Protein AF-A0A954VHS3-F1 (afdb_monomer_lite)

Foldseek 3Di:
DDDPVCLQQLNVLCVVQVPDPPVDNVLSVLSSQQSSLCSVPVPDDLVRSDDDPVSSVSVVD

Structure (mmCIF, N/CA/C/O backbone):
data_AF-A0A954VHS3-F1
#
_entry.id   AF-A0A954VHS3-F1
#
loop_
_atom_site.group_PDB
_atom_site.id
_atom_site.type_symbol
_atom_site.label_atom_id
_atom_site.label_alt_id
_atom_site.label_comp_id
_atom_site.label_asym_id
_atom_site.label_entity_id
_atom_site.label_seq_id
_atom_site.pdbx_PDB_ins_code
_atom_site.Cartn_x
_atom_site.Cartn_y
_atom_site.Cartn_z
_atom_site.occupancy
_atom_site.B_iso_or_equiv
_atom_site.auth_seq_id
_atom_site.auth_comp_id
_atom_site.auth_asym_id
_atom_site.auth_atom_id
_atom_site.pdbx_PDB_model_num
ATOM 1 N N . MET A 1 1 ? -3.178 -22.186 -13.514 1.00 65.12 1 MET A N 1
ATOM 2 C CA . MET A 1 1 ? -1.978 -21.539 -14.081 1.00 65.12 1 MET A CA 1
ATOM 3 C C . MET A 1 1 ? -2.281 -20.060 -14.083 1.00 65.12 1 MET A C 1
ATOM 5 O O . MET A 1 1 ? -3.323 -19.723 -14.628 1.00 65.12 1 MET A O 1
ATOM 9 N N . LEU A 1 2 ? -1.476 -19.238 -13.406 1.00 70.56 2 LEU A N 1
ATOM 10 C CA . LEU A 1 2 ? -1.709 -17.794 -13.415 1.00 70.56 2 LEU A CA 1
ATOM 11 C C . LEU A 1 2 ? -1.503 -17.266 -14.840 1.00 70.56 2 LEU A C 1
ATOM 13 O O . LEU A 1 2 ? -0.541 -17.651 -15.509 1.00 70.56 2 LEU A O 1
ATOM 17 N N . SER A 1 3 ? -2.426 -16.440 -15.312 1.00 85.88 3 SER A N 1
ATOM 18 C CA . SER A 1 3 ? -2.290 -15.696 -16.561 1.00 85.88 3 SER A CA 1
ATOM 19 C C . SER A 1 3 ? -1.290 -14.558 -16.364 1.00 85.88 3 SER A C 1
ATOM 21 O O . SER A 1 3 ? -1.241 -13.957 -15.295 1.00 85.88 3 SER A O 1
ATOM 23 N N . PHE A 1 4 ? -0.529 -14.194 -17.401 1.00 84.94 4 PHE A N 1
ATOM 24 C CA . PHE A 1 4 ? 0.363 -13.026 -17.342 1.00 84.94 4 PHE A CA 1
ATOM 25 C C . PHE A 1 4 ? -0.379 -11.732 -16.975 1.00 84.94 4 PHE A C 1
ATOM 27 O O . PHE A 1 4 ? 0.193 -10.867 -16.326 1.00 84.94 4 PHE A O 1
ATOM 34 N N . HIS A 1 5 ? -1.668 -11.635 -17.308 1.00 87.12 5 HIS A N 1
A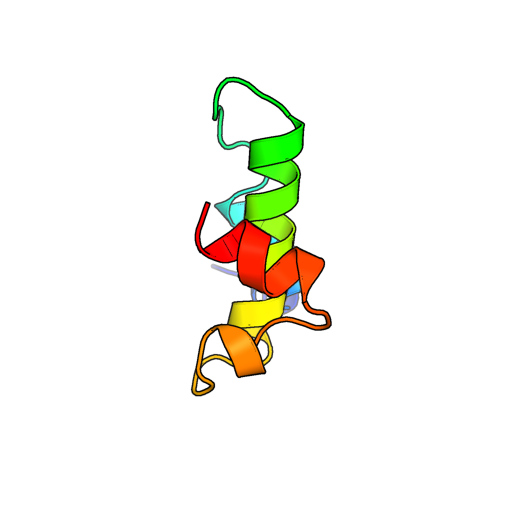TOM 35 C CA . HIS A 1 5 ? -2.517 -10.509 -16.918 1.00 87.12 5 HIS A CA 1
ATOM 36 C C . HIS A 1 5 ? -2.718 -10.399 -15.395 1.00 87.12 5 HIS A C 1
ATOM 38 O O . HIS A 1 5 ? -2.890 -9.306 -14.874 1.00 87.12 5 HIS A O 1
ATOM 44 N N . GLU A 1 6 ? -2.685 -11.512 -14.658 1.00 88.69 6 GLU A N 1
ATOM 45 C CA . GLU A 1 6 ? -2.844 -11.517 -13.194 1.00 88.69 6 GLU A CA 1
ATOM 46 C C . GLU A 1 6 ? -1.586 -11.028 -12.461 1.00 88.69 6 GLU A C 1
ATOM 48 O O . GLU A 1 6 ? -1.629 -10.821 -11.250 1.00 88.69 6 GLU A O 1
ATOM 53 N N . LEU A 1 7 ? -0.476 -10.841 -13.187 1.00 90.19 7 LEU A N 1
ATOM 54 C CA . LEU A 1 7 ? 0.773 -10.279 -12.672 1.00 90.19 7 LEU A CA 1
ATOM 55 C C . LEU A 1 7 ? 0.871 -8.762 -12.866 1.00 90.19 7 LEU A C 1
ATOM 57 O O . LEU A 1 7 ? 1.774 -8.148 -12.303 1.00 90.19 7 LEU A O 1
ATOM 61 N N . GLU A 1 8 ? -0.039 -8.153 -13.632 1.00 96.38 8 GLU A N 1
ATOM 62 C CA . GLU A 1 8 ? -0.119 -6.696 -13.722 1.00 96.38 8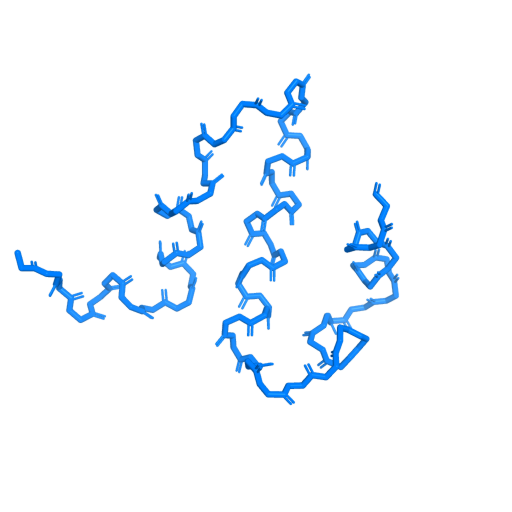 GLU A CA 1
ATOM 63 C C . GLU A 1 8 ? -0.388 -6.127 -12.321 1.00 96.38 8 GLU A C 1
ATOM 65 O O . GLU A 1 8 ? -1.358 -6.559 -11.688 1.00 96.38 8 GLU A O 1
ATOM 70 N N . PRO A 1 9 ? 0.414 -5.171 -11.811 1.00 97.38 9 PRO A N 1
ATOM 71 C CA . PRO A 1 9 ? 0.333 -4.700 -10.426 1.00 97.38 9 PRO A CA 1
ATOM 72 C C . PRO A 1 9 ? -1.080 -4.345 -9.952 1.00 97.38 9 PRO A C 1
ATOM 74 O O . PRO A 1 9 ? -1.458 -4.681 -8.831 1.00 97.38 9 PRO A O 1
ATOM 77 N N . ALA A 1 10 ? -1.885 -3.726 -10.821 1.00 97.56 10 ALA A N 1
ATOM 78 C CA . ALA A 1 10 ? -3.268 -3.354 -10.527 1.00 97.56 10 ALA A CA 1
ATOM 79 C C . ALA A 1 10 ? -4.211 -4.562 -10.410 1.00 97.56 10 ALA A C 1
ATOM 81 O O . ALA A 1 10 ? -5.119 -4.577 -9.582 1.00 97.56 10 ALA A O 1
ATOM 82 N N . VAL A 1 11 ? -4.005 -5.585 -11.239 1.00 97.69 11 VAL A N 1
ATOM 83 C CA . VAL A 1 11 ? -4.807 -6.813 -11.210 1.00 97.69 11 VAL A CA 1
ATOM 84 C C . VAL A 1 11 ? -4.391 -7.655 -10.012 1.00 97.69 11 VAL A C 1
ATOM 86 O O . VAL A 1 11 ? -5.238 -8.115 -9.250 1.00 97.69 11 VAL A O 1
ATOM 89 N N . TRP A 1 12 ? -3.083 -7.802 -9.808 1.00 97.69 12 TRP A N 1
ATOM 90 C CA . TRP A 1 12 ? -2.516 -8.526 -8.684 1.00 97.69 12 TRP A CA 1
ATOM 91 C C . TRP A 1 12 ? -2.968 -7.935 -7.343 1.00 97.69 12 TRP A C 1
ATOM 93 O O . TRP A 1 12 ? -3.419 -8.682 -6.474 1.00 97.69 12 TRP A O 1
ATOM 103 N N . SER A 1 13 ? -2.909 -6.612 -7.168 1.00 98.38 13 SER A N 1
ATOM 104 C CA . SER A 1 13 ? -3.298 -5.969 -5.908 1.00 98.38 13 SER A CA 1
ATOM 105 C C . SER A 1 13 ? -4.778 -6.190 -5.587 1.00 98.38 13 SER A C 1
ATOM 107 O O . SER A 1 13 ? -5.118 -6.548 -4.458 1.00 98.38 13 SER A O 1
ATOM 109 N N . GLN A 1 14 ? -5.655 -6.061 -6.584 1.00 98.19 14 GLN A N 1
ATOM 110 C CA . GLN A 1 14 ? -7.083 -6.305 -6.415 1.00 98.19 14 GLN A CA 1
ATOM 111 C C . GLN A 1 14 ? -7.378 -7.779 -6.113 1.00 98.19 14 GLN A C 1
ATOM 113 O O . GLN A 1 14 ? -8.141 -8.060 -5.193 1.00 98.19 14 GLN A O 1
ATOM 118 N N . LEU A 1 15 ? -6.769 -8.719 -6.843 1.00 97.50 15 LEU A N 1
ATOM 119 C CA . LEU A 1 15 ? -6.991 -10.155 -6.636 1.00 97.50 15 LEU A CA 1
ATOM 120 C C . LEU A 1 15 ? -6.541 -10.628 -5.251 1.00 97.50 15 LEU A C 1
ATOM 122 O O . LEU A 1 15 ? -7.177 -11.501 -4.668 1.00 97.50 15 LEU A O 1
ATOM 126 N N . ASN A 1 16 ? -5.445 -10.077 -4.728 1.00 97.50 16 ASN A N 1
ATOM 127 C CA . AS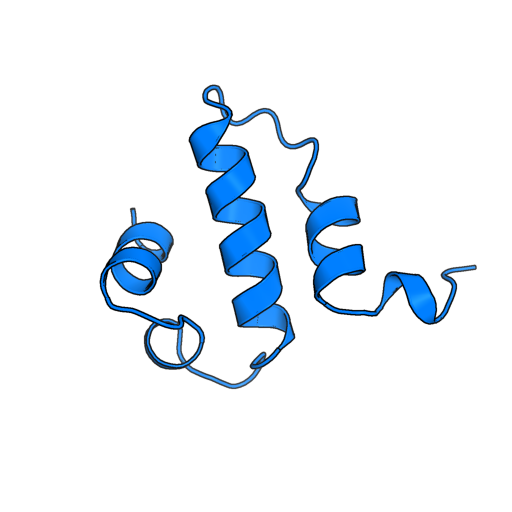N A 1 16 ? -4.878 -10.535 -3.459 1.00 97.50 16 ASN A CA 1
ATOM 128 C C . ASN A 1 16 ? -5.481 -9.829 -2.240 1.00 97.50 16 ASN A C 1
ATOM 130 O O . ASN A 1 16 ? -5.525 -10.424 -1.165 1.00 97.50 16 ASN A O 1
ATOM 134 N N . PHE A 1 17 ? -5.932 -8.579 -2.386 1.00 98.12 17 PHE A N 1
ATOM 135 C CA . PHE A 1 17 ? -6.316 -7.750 -1.238 1.00 98.12 17 PHE A CA 1
ATOM 136 C C . PHE A 1 17 ? -7.708 -7.117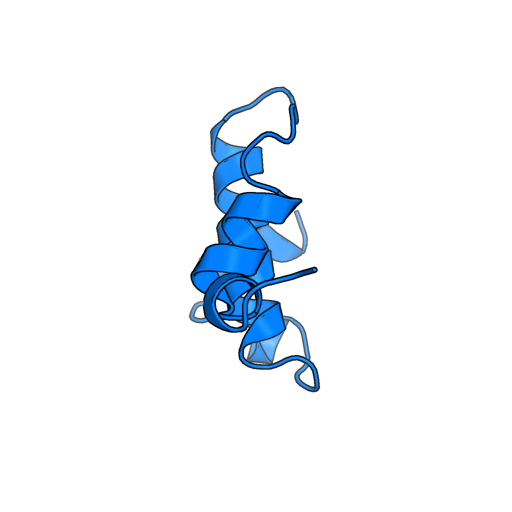 -1.329 1.00 98.12 17 PHE A C 1
ATOM 138 O O . PHE A 1 17 ? -8.184 -6.553 -0.344 1.00 98.12 17 PHE A O 1
ATOM 145 N N . GLY A 1 18 ? -8.374 -7.206 -2.481 1.00 98.06 18 GLY A N 1
ATOM 146 C CA . GLY A 1 18 ? -9.657 -6.553 -2.744 1.00 98.06 18 GLY A CA 1
ATOM 147 C C . GLY A 1 18 ? -10.808 -7.014 -1.858 1.00 98.06 18 GLY A C 1
ATOM 148 O O . GLY A 1 18 ? -11.677 -6.209 -1.528 1.00 98.06 18 GLY A O 1
ATOM 149 N N . ASP A 1 19 ? -10.765 -8.273 -1.430 1.00 97.75 19 ASP A N 1
ATOM 150 C CA . ASP A 1 19 ? -11.802 -8.905 -0.610 1.00 97.75 19 ASP A CA 1
ATOM 151 C C . ASP A 1 19 ? -11.387 -9.036 0.867 1.00 97.75 19 ASP A C 1
ATOM 153 O O . ASP A 1 19 ? -12.028 -9.739 1.646 1.00 97.75 19 ASP A O 1
ATOM 157 N N . CYS A 1 20 ? -10.305 -8.369 1.293 1.00 98.06 20 CYS A N 1
ATOM 158 C CA . CYS A 1 20 ? -9.910 -8.379 2.700 1.00 98.06 20 CYS A CA 1
ATOM 159 C C . CYS A 1 20 ? -10.959 -7.677 3.579 1.00 98.06 20 CYS A C 1
ATOM 161 O O . CYS A 1 20 ? -11.254 -6.493 3.405 1.00 98.06 20 CYS A O 1
ATOM 163 N N . GLU A 1 21 ? -11.454 -8.375 4.600 1.00 97.62 21 GLU A N 1
ATOM 164 C CA . GLU A 1 21 ? -12.424 -7.848 5.564 1.00 97.62 21 GLU A CA 1
ATOM 165 C C . GLU A 1 21 ? -11.721 -7.157 6.747 1.00 97.62 21 GLU A C 1
ATOM 167 O O . GLU A 1 21 ? -11.509 -7.735 7.810 1.00 97.62 21 GLU A O 1
ATOM 172 N N . LEU A 1 22 ? -11.346 -5.884 6.576 1.00 96.81 22 LEU A N 1
ATOM 173 C CA . LEU A 1 22 ? -10.604 -5.105 7.589 1.00 96.81 22 LEU A CA 1
ATOM 174 C C . LEU A 1 22 ? -11.498 -4.286 8.543 1.00 96.81 22 LEU A C 1
ATOM 176 O O . LEU A 1 22 ? -11.027 -3.374 9.238 1.00 96.81 22 LEU A O 1
ATOM 180 N N . GLY A 1 23 ? -12.801 -4.580 8.552 1.00 97.00 23 GLY A N 1
ATOM 181 C CA . GLY A 1 23 ? -13.819 -3.891 9.356 1.00 97.00 23 GLY A CA 1
ATOM 182 C C . GLY A 1 23 ? -14.196 -2.484 8.868 1.00 97.00 23 GLY A C 1
ATOM 183 O O . GLY A 1 23 ? -15.114 -1.883 9.415 1.00 97.00 23 GLY A O 1
ATOM 184 N N . ASP A 1 24 ? -13.516 -1.965 7.843 1.00 96.56 24 ASP A N 1
ATOM 185 C CA . ASP A 1 24 ? -13.841 -0.717 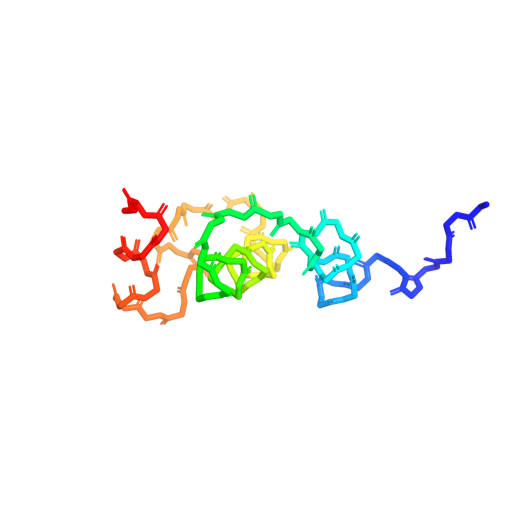7.150 1.00 96.56 24 ASP A CA 1
ATOM 186 C C . ASP A 1 24 ? -13.402 -0.835 5.684 1.00 96.56 24 ASP A C 1
ATOM 188 O O . ASP A 1 24 ? -12.240 -1.137 5.398 1.00 96.56 24 ASP A O 1
ATOM 192 N N . ILE A 1 25 ? -14.318 -0.573 4.749 1.00 96.62 25 ILE A N 1
ATOM 193 C CA . ILE A 1 25 ? -14.054 -0.648 3.307 1.00 96.62 25 ILE A CA 1
ATOM 194 C C . ILE A 1 25 ? -12.928 0.297 2.864 1.00 96.62 25 ILE A C 1
ATOM 196 O O . ILE A 1 25 ? -12.216 0.009 1.903 1.00 96.62 25 ILE A O 1
ATOM 200 N N . LEU A 1 26 ? -12.728 1.418 3.561 1.00 96.31 26 LEU A N 1
ATOM 201 C CA . LEU A 1 26 ? -11.648 2.357 3.271 1.00 96.31 26 LEU A CA 1
ATOM 202 C C . LEU A 1 26 ? -10.276 1.765 3.604 1.00 96.31 26 LEU A C 1
ATOM 204 O O . LEU A 1 26 ? -9.305 2.069 2.914 1.00 96.31 26 LEU A O 1
ATOM 208 N N . ARG A 1 27 ? -10.187 0.876 4.601 1.00 97.25 27 ARG A N 1
ATOM 209 C CA . ARG A 1 27 ? -8.939 0.164 4.914 1.00 97.25 27 ARG A CA 1
ATOM 210 C C . ARG A 1 27 ? -8.592 -0.833 3.820 1.00 97.25 27 ARG A C 1
ATOM 212 O O . ARG A 1 27 ? -7.431 -0.902 3.432 1.00 97.25 27 ARG A O 1
ATOM 219 N N . THR A 1 28 ? -9.585 -1.547 3.296 1.00 98.00 28 THR A N 1
ATOM 220 C CA . THR A 1 28 ? -9.403 -2.481 2.176 1.00 98.00 28 THR A CA 1
ATOM 221 C C . THR A 1 28 ? -8.976 -1.739 0.913 1.00 98.00 28 THR A C 1
ATOM 223 O O . THR A 1 28 ? -7.989 -2.112 0.286 1.00 98.00 28 THR A O 1
ATOM 226 N N . LYS A 1 29 ? -9.626 -0.611 0.593 1.00 97.75 29 LYS A N 1
ATOM 227 C CA . LYS A 1 29 ? -9.214 0.252 -0.528 1.00 97.75 29 LYS A CA 1
ATOM 228 C C . LYS A 1 29 ? -7.774 0.732 -0.379 1.00 97.75 29 LYS A C 1
ATOM 230 O O . LYS A 1 29 ? -6.990 0.595 -1.307 1.00 97.75 29 LYS A O 1
ATOM 235 N N . ARG A 1 30 ? -7.411 1.234 0.804 1.00 97.56 30 ARG A N 1
ATOM 236 C CA . ARG A 1 30 ? -6.045 1.676 1.100 1.00 97.56 30 ARG A CA 1
ATOM 237 C C . ARG A 1 30 ? -5.020 0.548 0.959 1.00 97.56 30 ARG A C 1
ATOM 239 O O . ARG A 1 30 ? -3.935 0.792 0.443 1.00 97.56 30 ARG A O 1
ATOM 246 N N . LEU A 1 31 ? -5.352 -0.667 1.397 1.00 98.19 31 LEU A N 1
ATOM 247 C CA . LEU A 1 31 ? -4.480 -1.833 1.244 1.00 98.19 31 LEU A CA 1
ATOM 248 C C . LEU A 1 31 ? -4.229 -2.150 -0.236 1.00 98.19 31 LEU A C 1
ATOM 250 O O . LEU A 1 31 ? -3.079 -2.327 -0.626 1.00 98.19 31 LEU A O 1
ATOM 254 N N . VAL A 1 32 ? -5.282 -2.166 -1.058 1.00 98.44 32 VAL A N 1
ATOM 255 C CA . VAL A 1 32 ? -5.169 -2.385 -2.509 1.00 98.44 32 VAL A CA 1
ATOM 256 C C . VAL A 1 32 ? -4.323 -1.290 -3.167 1.00 98.44 32 VAL A C 1
ATOM 258 O O . VAL A 1 32 ? -3.424 -1.603 -3.947 1.00 98.44 32 VAL A O 1
ATOM 261 N N . THR A 1 33 ? -4.549 -0.020 -2.812 1.00 98.19 33 THR A N 1
ATOM 262 C CA . THR A 1 33 ? -3.753 1.112 -3.313 1.00 98.19 33 THR A CA 1
ATOM 263 C C . THR A 1 33 ? -2.276 0.964 -2.958 1.00 98.19 33 THR A C 1
ATOM 265 O O . THR A 1 33 ? -1.420 1.077 -3.834 1.00 98.19 33 THR A O 1
ATOM 268 N N . TYR A 1 34 ? -1.953 0.665 -1.698 1.00 98.19 34 TYR A N 1
ATOM 269 C CA . TYR A 1 34 ? -0.557 0.513 -1.296 1.00 98.19 34 TYR A CA 1
ATOM 270 C C . TYR A 1 34 ? 0.100 -0.717 -1.940 1.00 98.19 34 TYR A C 1
ATOM 272 O O . TYR A 1 34 ? 1.249 -0.646 -2.367 1.00 98.19 34 TYR A O 1
ATOM 280 N N . ALA A 1 35 ? -0.627 -1.829 -2.077 1.00 98.31 35 ALA A N 1
ATOM 281 C CA . ALA A 1 35 ? -0.133 -3.027 -2.748 1.00 98.31 35 ALA A CA 1
ATOM 282 C C . ALA A 1 35 ? 0.215 -2.772 -4.224 1.00 98.31 35 ALA A C 1
ATOM 284 O O . ALA A 1 35 ? 1.244 -3.260 -4.687 1.00 98.31 35 ALA A O 1
ATOM 285 N N . LEU A 1 36 ? -0.596 -1.976 -4.933 1.00 98.44 36 LEU A N 1
ATOM 286 C CA . LEU A 1 36 ? -0.286 -1.500 -6.284 1.00 98.44 36 LEU A CA 1
ATOM 287 C C . LEU A 1 36 ? 1.032 -0.707 -6.301 1.00 98.44 36 LEU A C 1
ATOM 289 O O . LEU A 1 36 ? 1.967 -1.092 -6.998 1.00 98.44 36 LEU A O 1
ATOM 293 N N . GLN A 1 37 ? 1.134 0.348 -5.488 1.00 98.06 37 GLN A N 1
ATOM 294 C CA . GLN A 1 37 ? 2.311 1.231 -5.449 1.00 98.06 37 GLN A CA 1
ATOM 295 C C . GLN A 1 37 ? 3.598 0.482 -5.056 1.00 98.06 37 GLN A C 1
ATOM 297 O O . GLN A 1 37 ? 4.678 0.731 -5.596 1.00 98.06 37 GLN A O 1
ATOM 302 N N . MET A 1 38 ? 3.490 -0.469 -4.126 1.00 97.94 38 MET A N 1
ATOM 303 C CA . MET A 1 38 ? 4.588 -1.345 -3.718 1.00 97.94 38 MET A CA 1
ATOM 304 C C . MET A 1 38 ? 5.017 -2.270 -4.862 1.00 97.94 38 MET A C 1
ATOM 306 O O . MET A 1 38 ? 6.212 -2.386 -5.126 1.00 97.94 38 MET A O 1
ATOM 310 N N . ALA A 1 39 ? 4.065 -2.883 -5.572 1.00 97.56 39 ALA A N 1
ATOM 311 C CA . ALA A 1 39 ? 4.352 -3.795 -6.677 1.00 97.56 39 ALA A CA 1
ATOM 312 C C . ALA A 1 39 ? 4.984 -3.092 -7.893 1.00 97.56 39 ALA A C 1
ATOM 314 O O . ALA A 1 39 ? 5.800 -3.699 -8.583 1.00 97.56 39 ALA A O 1
ATOM 315 N N . GLU A 1 40 ? 4.672 -1.817 -8.137 1.00 97.12 40 GLU A N 1
ATOM 316 C CA . GLU A 1 40 ? 5.321 -1.012 -9.184 1.00 97.12 40 GLU A CA 1
ATOM 317 C C . GLU A 1 40 ? 6.780 -0.656 -8.854 1.00 97.12 40 GLU A C 1
ATOM 319 O O . GLU A 1 40 ? 7.604 -0.482 -9.754 1.00 97.12 40 GLU A O 1
ATOM 324 N N . LYS A 1 41 ? 7.118 -0.542 -7.562 1.00 97.19 41 LYS A N 1
ATOM 325 C CA . LYS A 1 41 ? 8.451 -0.145 -7.074 1.00 97.19 41 LYS A CA 1
ATOM 326 C C . LYS A 1 41 ? 8.914 -1.065 -5.930 1.00 97.19 41 LYS A C 1
ATOM 328 O O . LYS A 1 41 ? 9.168 -0.599 -4.812 1.00 97.19 41 LYS A O 1
ATOM 333 N N . PRO A 1 42 ? 9.076 -2.378 -6.176 1.00 96.50 42 PRO A N 1
ATOM 334 C CA . PRO A 1 42 ? 9.232 -3.372 -5.108 1.00 96.50 42 PRO A CA 1
ATOM 335 C C . PRO A 1 42 ? 10.556 -3.251 -4.344 1.00 96.50 42 PRO A C 1
ATOM 337 O 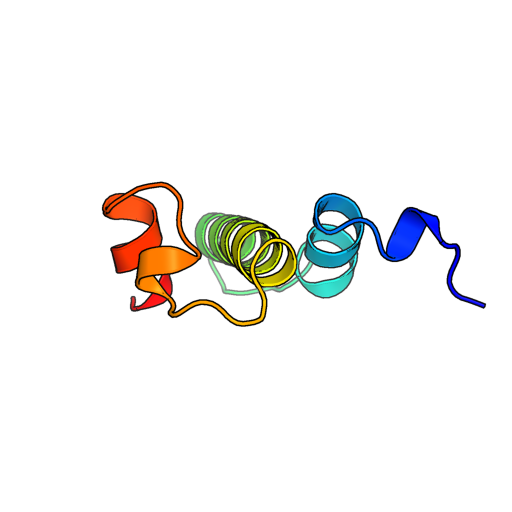O . PRO A 1 42 ? 10.686 -3.762 -3.236 1.00 96.50 42 PRO A O 1
ATOM 340 N N . ASN A 1 43 ? 11.547 -2.569 -4.918 1.00 97.62 43 ASN A N 1
ATOM 341 C CA . ASN A 1 43 ? 12.857 -2.330 -4.315 1.00 97.62 43 ASN A CA 1
ATOM 342 C C . ASN A 1 43 ? 12.993 -0.948 -3.649 1.00 97.62 43 ASN A C 1
ATOM 344 O O . ASN A 1 43 ? 14.065 -0.626 -3.136 1.00 97.62 43 ASN A O 1
ATOM 348 N N . ALA A 1 44 ? 11.950 -0.118 -3.687 1.00 97.81 44 ALA A N 1
ATOM 349 C CA . ALA A 1 44 ? 11.970 1.223 -3.122 1.00 97.81 44 ALA A CA 1
ATOM 350 C C . ALA A 1 44 ? 11.565 1.217 -1.637 1.00 97.81 44 ALA A C 1
ATOM 352 O O . ALA A 1 44 ? 10.891 0.310 -1.156 1.00 97.81 44 ALA A O 1
ATOM 353 N N . SER A 1 45 ? 11.970 2.250 -0.892 1.00 98.06 45 SER A N 1
ATOM 354 C CA . SER A 1 45 ? 11.473 2.468 0.475 1.00 98.06 45 SER A CA 1
ATOM 355 C C . SER A 1 45 ? 9.980 2.823 0.466 1.00 98.06 45 SER A C 1
ATOM 357 O O . SER A 1 45 ? 9.515 3.371 -0.528 1.00 98.06 45 SER A O 1
ATOM 359 N N . THR A 1 46 ? 9.237 2.605 1.559 1.00 97.19 46 THR A N 1
ATOM 360 C CA . THR A 1 46 ? 7.805 2.969 1.630 1.00 97.19 46 THR A CA 1
ATOM 361 C C . THR A 1 46 ? 7.530 4.424 1.206 1.00 97.19 46 THR A C 1
ATOM 363 O O . THR A 1 46 ? 6.690 4.607 0.329 1.00 97.19 46 THR A O 1
ATOM 366 N N . PRO A 1 47 ? 8.278 5.451 1.672 1.00 97.62 47 PRO A N 1
ATOM 367 C CA . PRO A 1 47 ? 8.104 6.820 1.168 1.00 97.62 47 PRO A CA 1
ATOM 368 C C . PRO A 1 47 ? 8.396 7.007 -0.326 1.00 97.62 47 PRO A C 1
ATOM 370 O O . PRO A 1 47 ? 7.877 7.927 -0.945 1.00 97.62 47 PRO A O 1
ATOM 373 N N . SER A 1 48 ? 9.258 6.170 -0.907 1.00 97.94 48 SER A N 1
ATOM 374 C CA . SER A 1 48 ? 9.589 6.194 -2.338 1.00 97.94 48 SER A CA 1
ATOM 375 C C . SER A 1 48 ? 8.644 5.334 -3.192 1.00 97.94 48 SER A C 1
ATOM 377 O O . SER A 1 48 ? 8.629 5.482 -4.415 1.00 97.94 48 SER A O 1
ATOM 379 N N . GLN A 1 49 ? 7.882 4.429 -2.572 1.00 97.94 49 GLN A N 1
ATOM 380 C CA . GLN A 1 49 ? 6.843 3.629 -3.221 1.00 97.94 49 GLN A CA 1
ATOM 381 C C . GLN A 1 49 ? 5.599 4.481 -3.477 1.00 97.94 49 GLN A C 1
ATOM 383 O O . GLN A 1 49 ? 5.113 4.532 -4.608 1.00 97.94 49 GLN A O 1
ATOM 388 N N . THR A 1 50 ? 5.144 5.188 -2.443 1.00 97.88 50 THR A N 1
ATOM 389 C CA . THR A 1 50 ? 3.904 5.971 -2.444 1.00 97.88 50 THR A CA 1
ATOM 390 C C . THR A 1 50 ? 3.989 7.239 -3.292 1.00 97.88 50 THR A C 1
ATOM 392 O O . THR A 1 50 ? 5.066 7.815 -3.447 1.00 97.88 50 THR A O 1
ATOM 395 N N . GLU A 1 51 ? 2.857 7.685 -3.836 1.00 94.44 51 GLU A N 1
ATOM 396 C CA . GLU A 1 51 ? 2.803 8.835 -4.753 1.00 94.44 51 GLU A CA 1
ATOM 397 C C . GLU A 1 51 ? 2.796 10.184 -4.031 1.00 94.44 51 GLU A C 1
ATOM 399 O O . GLU A 1 51 ? 3.416 11.141 -4.500 1.00 94.44 51 GLU A O 1
ATOM 404 N N . ASP A 1 52 ? 2.142 10.257 -2.871 1.00 95.81 52 ASP A N 1
ATOM 405 C CA . ASP A 1 52 ? 2.078 11.468 -2.065 1.00 95.81 52 ASP A CA 1
ATOM 406 C C . ASP A 1 52 ? 2.280 11.208 -0.561 1.00 95.81 52 ASP A C 1
ATOM 408 O O . ASP A 1 52 ? 2.442 10.083 -0.078 1.00 95.81 52 ASP A O 1
ATOM 412 N N . TRP A 1 53 ? 2.318 12.296 0.212 1.00 95.50 53 TRP A N 1
ATOM 413 C CA . TRP A 1 53 ? 2.511 12.212 1.657 1.00 95.50 53 TRP A CA 1
ATOM 414 C C . TRP A 1 53 ? 1.311 11.610 2.398 1.00 95.50 53 TRP A C 1
ATOM 416 O O . TRP A 1 53 ? 1.488 11.014 3.465 1.00 95.50 53 TRP A O 1
ATOM 426 N N . ALA A 1 54 ? 0.095 11.784 1.876 1.00 96.19 54 ALA A N 1
ATOM 427 C CA . ALA A 1 54 ? -1.092 11.200 2.480 1.00 96.19 54 ALA A CA 1
ATOM 428 C C . ALA A 1 54 ? -1.025 9.673 2.373 1.00 96.19 54 ALA A C 1
ATOM 430 O O . ALA A 1 54 ? -1.175 9.009 3.397 1.00 96.19 54 ALA A O 1
ATOM 431 N N . ASP A 1 55 ? -0.674 9.145 1.203 1.00 95.88 55 ASP A N 1
ATOM 432 C CA . ASP A 1 55 ? -0.445 7.724 0.948 1.00 95.88 55 ASP A CA 1
ATOM 433 C C . ASP A 1 55 ? 0.688 7.166 1.810 1.00 95.88 55 ASP A C 1
ATOM 435 O O . ASP A 1 55 ? 0.509 6.154 2.492 1.00 95.88 55 ASP A O 1
ATOM 439 N N . CYS A 1 56 ? 1.834 7.858 1.863 1.00 97.38 56 CYS A N 1
ATOM 440 C CA . CYS A 1 56 ? 2.963 7.440 2.697 1.00 97.38 56 CYS A CA 1
ATOM 441 C C . CYS A 1 56 ? 2.557 7.311 4.165 1.00 97.38 56 CYS A C 1
ATOM 443 O O . CYS A 1 56 ? 2.895 6.332 4.830 1.00 97.38 56 CYS A O 1
ATOM 445 N N . LYS A 1 57 ? 1.836 8.304 4.692 1.00 97.12 57 LYS A N 1
ATOM 446 C CA . LYS A 1 57 ? 1.357 8.269 6.074 1.00 97.12 57 LYS A CA 1
ATOM 447 C C . LYS A 1 57 ? 0.354 7.139 6.271 1.00 97.12 57 LYS A C 1
ATOM 449 O O . LYS A 1 57 ? 0.425 6.440 7.277 1.00 97.12 57 LYS A O 1
ATOM 454 N N . ALA A 1 58 ? -0.546 6.961 5.310 1.00 95.31 58 ALA A N 1
ATOM 455 C CA . ALA A 1 58 ? -1.584 5.950 5.340 1.00 95.31 58 ALA A CA 1
ATOM 456 C C . ALA A 1 58 ? -1.003 4.524 5.373 1.00 95.31 58 ALA A C 1
ATOM 458 O O . ALA A 1 58 ? -1.557 3.672 6.064 1.00 95.31 58 ALA A O 1
ATOM 459 N N . ALA A 1 59 ? 0.127 4.283 4.699 1.00 95.44 59 ALA A N 1
ATOM 460 C CA . ALA A 1 59 ? 0.856 3.013 4.738 1.00 95.44 59 ALA A CA 1
ATOM 461 C C . ALA A 1 59 ? 1.436 2.676 6.128 1.00 95.44 59 ALA A C 1
ATOM 463 O O . ALA A 1 59 ? 1.582 1.502 6.461 1.00 95.44 59 ALA A O 1
ATOM 464 N N . TYR A 1 60 ? 1.732 3.681 6.959 1.00 95.31 60 TYR A N 1
ATOM 465 C CA . TYR A 1 60 ? 2.238 3.493 8.326 1.00 95.31 60 TYR A CA 1
ATOM 466 C C . TYR A 1 60 ? 1.143 3.458 9.412 1.00 95.31 60 TYR A C 1
ATOM 468 O O . TYR A 1 60 ? 1.471 3.220 10.576 1.00 95.31 60 TYR A O 1
ATOM 476 N N . SER A 1 61 ? -0.126 3.719 9.072 1.00 86.56 61 SER A N 1
ATOM 477 C CA . SER A 1 61 ? -1.233 3.943 10.030 1.00 86.56 61 SER A CA 1
ATOM 478 C C . SER A 1 61 ? -2.360 2.923 9.916 1.00 86.56 61 SER A C 1
ATOM 480 O O . SER A 1 61 ? -2.765 2.356 10.946 1.00 86.56 61 SER A O 1
#

Radius of gyration: 11.96 Å; chains: 1; bounding box: 27×34×27 Å

pLDDT: mean 95.33, std 5.99, range [65.12, 98.44]

Sequence (61 aa):
MLSFHELEPAVWSQLNFGDCELGDILRTKRLVTYALQMAEKPNASTPSQTEDWADCKAAYS

Secondary structure (DSSP, 8-state):
---GGGGSHHHHHHHHHTT---SSHHHHHHHHHHHHHHHHSTTS-HHHHSSSHHHHHHHT-